Protein AF-A0A2V6KS85-F1 (afdb_monomer_lite)

pLDDT: mean 87.97, std 11.27, range [49.0, 97.88]

Foldseek 3Di:
DPPVVVVLVVVLVVLVVQLVVCVVVPPVVSNVVSVVVNVVSVQVVQVVCVVVVHHHPVVVVVVVVV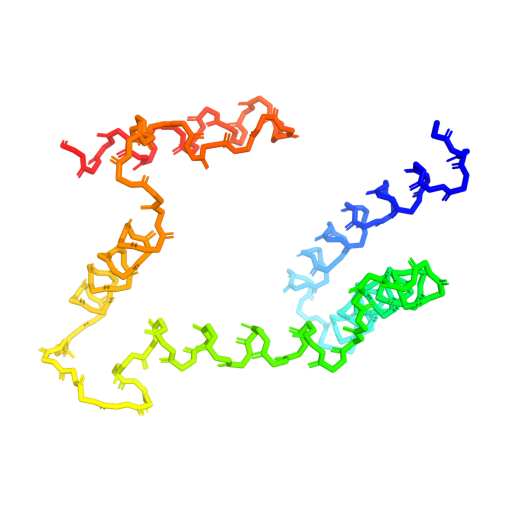LVCQLCCVVNHDDPQPDPVSSVVSSVVSVCVPDDVPQDQLNPQDPPDDPVVSVVVVVVSVVVD

Radius of gyration: 17.97 Å; chains: 1; bounding box: 39×32×45 Å

Structure (mmCIF, N/CA/C/O backbone):
data_AF-A0A2V6KS85-F1
#
_entry.id   AF-A0A2V6KS85-F1
#
loop_
_atom_site.group_PDB
_atom_site.id
_atom_site.type_symbol
_atom_site.label_atom_id
_atom_site.label_alt_id
_atom_site.label_comp_id
_atom_site.label_asym_id
_atom_site.label_entity_id
_atom_site.label_seq_id
_atom_site.pdbx_PDB_ins_code
_atom_site.Cartn_x
_atom_site.Cartn_y
_atom_site.Cartn_z
_atom_site.occupancy
_atom_site.B_iso_or_equiv
_atom_site.auth_seq_id
_atom_site.auth_comp_id
_atom_site.auth_asym_id
_atom_site.auth_atom_id
_atom_site.pdbx_PDB_model_num
ATOM 1 N N . MET A 1 1 ? -12.138 16.556 14.267 1.00 49.00 1 MET A N 1
ATOM 2 C CA . MET A 1 1 ? -11.567 15.203 14.104 1.00 49.00 1 MET A CA 1
ATOM 3 C C . MET A 1 1 ? -11.322 14.674 15.498 1.00 49.00 1 MET A C 1
ATOM 5 O O . MET A 1 1 ? -10.641 15.350 16.254 1.00 49.00 1 MET A O 1
ATOM 9 N N . ASP A 1 2 ? -11.947 13.558 15.853 1.00 50.59 2 ASP A N 1
ATOM 10 C CA . ASP A 1 2 ? -11.705 12.856 17.118 1.00 50.59 2 ASP A CA 1
ATOM 11 C C . ASP A 1 2 ? -10.205 12.514 17.257 1.00 50.59 2 ASP A C 1
ATOM 13 O O . ASP A 1 2 ? -9.592 12.044 16.292 1.00 50.59 2 ASP A O 1
ATOM 17 N N . GLN A 1 3 ? -9.621 12.778 18.434 1.00 49.44 3 GLN A N 1
ATOM 18 C CA . GLN A 1 3 ? -8.216 12.495 18.762 1.00 49.44 3 GLN A CA 1
ATOM 19 C C . GLN A 1 3 ? -7.836 11.033 18.467 1.00 49.44 3 GLN A C 1
ATOM 21 O O . GLN A 1 3 ? -6.736 10.779 17.981 1.00 49.44 3 GLN A O 1
ATOM 26 N N . SER A 1 4 ? -8.775 10.095 18.635 1.00 60.19 4 SER A N 1
ATOM 27 C CA . SER A 1 4 ? -8.607 8.664 18.338 1.00 60.19 4 SER A CA 1
ATOM 28 C C . SER A 1 4 ? -8.298 8.388 16.859 1.00 60.19 4 SER A C 1
ATOM 30 O O . SER A 1 4 ? -7.554 7.471 16.518 1.00 60.19 4 SER A O 1
ATOM 32 N N . THR A 1 5 ? -8.841 9.197 15.944 1.00 60.34 5 THR A N 1
ATOM 33 C CA . THR A 1 5 ? -8.644 9.006 14.497 1.00 60.34 5 THR A CA 1
ATOM 34 C C . THR A 1 5 ? -7.308 9.575 14.017 1.00 60.34 5 THR A C 1
ATOM 36 O O . THR A 1 5 ? -6.700 9.011 13.112 1.00 60.34 5 THR A O 1
ATOM 39 N N . GLY A 1 6 ? -6.828 10.665 14.625 1.00 63.75 6 GLY A N 1
ATOM 40 C CA . GLY A 1 6 ? -5.525 11.252 14.292 1.00 63.75 6 GLY A CA 1
ATOM 41 C C . GLY A 1 6 ? -4.351 10.352 14.681 1.00 63.75 6 GLY A C 1
ATOM 42 O O . GLY A 1 6 ? -3.403 10.214 13.910 1.00 63.75 6 GLY A O 1
ATOM 43 N N . ASP A 1 7 ? -4.446 9.690 15.835 1.00 73.94 7 ASP A N 1
ATOM 44 C CA . ASP A 1 7 ? -3.381 8.822 16.346 1.00 73.94 7 ASP A CA 1
ATOM 45 C C . ASP A 1 7 ? -3.180 7.562 15.482 1.00 73.94 7 ASP A C 1
ATOM 47 O O . ASP A 1 7 ? -2.054 7.165 15.187 1.00 73.94 7 ASP A O 1
ATOM 51 N N . ARG A 1 8 ? -4.266 7.002 14.931 1.00 78.31 8 ARG A N 1
ATOM 52 C CA . ARG A 1 8 ? -4.196 5.852 14.010 1.00 78.31 8 ARG A CA 1
ATOM 53 C C . ARG A 1 8 ? -3.456 6.154 12.705 1.00 78.31 8 ARG A C 1
ATOM 55 O O . ARG A 1 8 ? -2.757 5.288 12.184 1.00 78.31 8 ARG A O 1
ATOM 62 N N . PHE A 1 9 ? -3.576 7.374 12.175 1.00 83.00 9 PHE A N 1
ATOM 63 C CA . PHE A 1 9 ? -2.828 7.771 10.977 1.00 83.00 9 PHE A CA 1
ATOM 64 C C . PHE A 1 9 ? -1.337 7.962 11.252 1.00 83.00 9 PHE A C 1
ATOM 66 O O . PHE A 1 9 ? -0.527 7.707 10.363 1.00 83.00 9 PHE A O 1
ATOM 73 N N . ARG A 1 10 ? -0.968 8.384 12.467 1.00 87.62 10 ARG A N 1
ATOM 74 C CA . ARG A 1 10 ? 0.431 8.421 12.901 1.00 87.62 10 ARG A CA 1
ATOM 75 C C . ARG A 1 10 ? 1.001 7.007 12.982 1.00 87.62 10 ARG A C 1
ATOM 77 O O . ARG A 1 10 ? 2.036 6.759 12.370 1.00 87.62 10 ARG A O 1
ATOM 84 N N . LYS A 1 11 ? 0.287 6.079 13.631 1.00 91.56 11 LYS A N 1
ATOM 85 C CA . LYS A 1 11 ? 0.737 4.686 13.755 1.00 91.56 11 LYS A CA 1
ATOM 86 C C . LYS A 1 11 ? 0.905 4.011 12.391 1.00 91.56 11 LYS A C 1
ATOM 88 O O . LYS A 1 11 ? 1.921 3.383 12.167 1.00 91.56 11 LYS A O 1
ATOM 93 N N . LEU A 1 12 ? 0.020 4.266 11.417 1.00 92.31 12 LEU A N 1
ATOM 94 C CA . LEU A 1 12 ? 0.199 3.788 10.030 1.00 92.31 12 LEU A CA 1
ATOM 95 C C . LEU A 1 12 ? 1.542 4.194 9.400 1.00 92.31 12 LEU A C 1
ATOM 97 O O . LEU A 1 12 ? 2.089 3.454 8.585 1.00 92.31 12 LEU A O 1
ATOM 101 N N . ILE A 1 13 ? 2.039 5.392 9.715 1.00 92.00 13 ILE A N 1
ATOM 102 C CA . ILE A 1 13 ? 3.337 5.855 9.218 1.00 92.00 13 ILE A CA 1
ATOM 103 C C . ILE A 1 13 ? 4.463 5.143 9.969 1.00 92.00 13 ILE A C 1
ATOM 105 O O . ILE A 1 13 ? 5.411 4.713 9.322 1.00 92.00 13 ILE A O 1
ATOM 109 N N . GLU A 1 14 ? 4.352 5.016 11.293 1.00 93.25 14 GLU A N 1
ATOM 110 C CA . GLU A 1 14 ? 5.317 4.294 12.135 1.00 93.25 14 GLU A CA 1
ATOM 111 C C . GLU A 1 14 ? 5.483 2.839 11.664 1.00 93.25 14 GLU A C 1
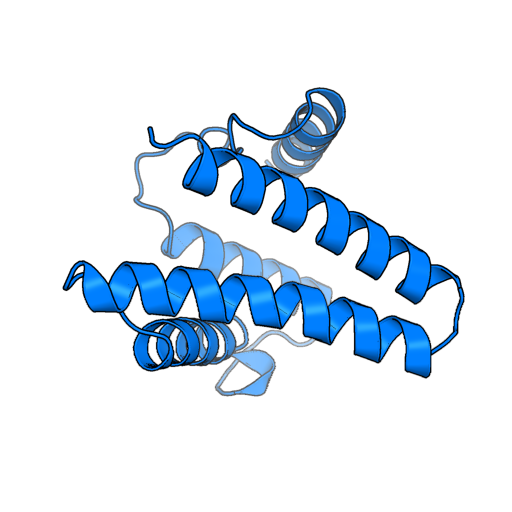ATOM 113 O O . GLU A 1 14 ? 6.592 2.476 11.279 1.00 93.25 14 GLU A O 1
ATOM 118 N N . GLU A 1 15 ? 4.388 2.085 11.511 1.00 94.25 15 GLU A N 1
ATOM 119 C CA . GLU A 1 15 ? 4.406 0.703 10.995 1.00 94.25 15 GLU A CA 1
ATOM 120 C C . GLU A 1 15 ? 5.065 0.611 9.610 1.00 94.25 15 GLU A C 1
ATOM 122 O O . GLU A 1 15 ? 5.842 -0.289 9.310 1.00 94.25 15 GLU A O 1
ATOM 127 N N . ALA A 1 16 ? 4.805 1.578 8.720 1.00 94.62 16 ALA A N 1
ATOM 128 C CA . ALA A 1 16 ? 5.426 1.581 7.395 1.00 94.62 16 ALA A CA 1
ATOM 129 C C . ALA A 1 16 ? 6.959 1.753 7.458 1.00 94.62 16 ALA A C 1
ATOM 131 O O . ALA A 1 16 ? 7.678 1.247 6.585 1.00 94.62 16 ALA A O 1
ATOM 132 N N . TYR A 1 17 ? 7.469 2.471 8.465 1.00 94.69 17 TYR A N 1
ATOM 133 C CA . TYR A 1 17 ? 8.904 2.552 8.731 1.00 94.69 17 TYR A CA 1
ATOM 134 C C . TYR A 1 17 ? 9.434 1.261 9.360 1.00 94.69 17 TYR A C 1
ATOM 136 O O . TYR A 1 17 ? 10.477 0.789 8.911 1.00 94.69 17 TYR A O 1
ATOM 144 N N . GLU A 1 18 ? 8.717 0.658 10.308 1.00 95.19 18 GLU A N 1
ATOM 145 C CA . GLU A 1 18 ? 9.102 -0.607 10.955 1.00 95.19 18 GLU A CA 1
ATOM 146 C C . GLU A 1 18 ? 9.192 -1.756 9.930 1.00 95.19 18 GLU A C 1
ATOM 148 O O . GLU A 1 18 ? 10.239 -2.397 9.808 1.00 95.19 18 GLU A O 1
ATOM 153 N N . VAL A 1 19 ? 8.209 -1.879 9.028 1.00 96.38 19 VAL A N 1
ATOM 154 C CA . VAL A 1 19 ? 8.248 -2.777 7.854 1.00 96.38 19 VAL A CA 1
ATOM 155 C C . VAL A 1 19 ? 9.501 -2.552 6.997 1.00 96.38 19 VAL A C 1
ATOM 157 O O . VAL A 1 19 ? 10.133 -3.503 6.528 1.00 96.38 19 VAL A O 1
ATOM 160 N N . THR A 1 20 ? 9.874 -1.290 6.762 1.00 94.31 20 THR A N 1
ATOM 161 C CA . THR A 1 20 ? 11.048 -0.948 5.940 1.00 94.31 20 THR A CA 1
ATOM 162 C C . THR A 1 20 ? 12.352 -1.361 6.624 1.00 94.31 20 THR A C 1
ATOM 164 O O . THR A 1 20 ? 13.266 -1.854 5.957 1.00 94.31 20 THR A O 1
ATOM 167 N N . GLU A 1 21 ? 12.450 -1.174 7.938 1.00 94.25 21 GLU A N 1
ATOM 168 C CA . GLU A 1 21 ? 13.610 -1.588 8.726 1.00 94.25 21 GLU A CA 1
ATOM 169 C C . GLU A 1 21 ? 13.705 -3.117 8.817 1.00 94.25 21 GLU A C 1
ATOM 171 O O . GLU A 1 21 ? 14.773 -3.683 8.561 1.00 94.25 21 GLU A O 1
ATOM 176 N N . ALA A 1 22 ? 12.58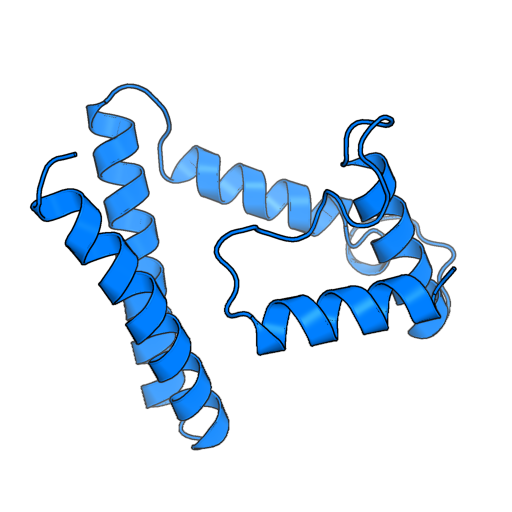8 -3.812 9.044 1.00 94.25 22 ALA A N 1
ATOM 177 C CA . ALA A 1 22 ? 12.543 -5.271 9.072 1.00 94.25 22 ALA A CA 1
ATOM 178 C C . ALA A 1 22 ? 12.946 -5.901 7.726 1.00 94.25 22 ALA A C 1
ATOM 180 O O . ALA A 1 22 ? 13.743 -6.844 7.699 1.00 94.25 22 ALA A O 1
ATOM 181 N N . ALA A 1 23 ? 12.506 -5.324 6.601 1.00 93.12 23 ALA A N 1
ATOM 182 C CA . ALA A 1 23 ? 12.915 -5.764 5.264 1.00 93.12 23 ALA A CA 1
ATOM 183 C C . ALA A 1 23 ? 14.437 -5.662 5.041 1.00 93.12 23 ALA A C 1
ATOM 185 O O . ALA A 1 23 ? 15.033 -6.480 4.336 1.00 93.12 23 ALA A O 1
ATOM 186 N N . ARG A 1 24 ? 15.094 -4.660 5.641 1.00 93.81 24 ARG A N 1
ATOM 187 C CA . ARG A 1 24 ? 16.552 -4.461 5.546 1.00 93.81 24 ARG A CA 1
ATOM 188 C C . ARG A 1 24 ? 17.333 -5.387 6.469 1.00 93.81 24 ARG A C 1
ATOM 190 O O . ARG A 1 24 ? 18.447 -5.778 6.122 1.00 93.81 24 ARG A O 1
ATOM 197 N N . ALA A 1 25 ? 16.750 -5.751 7.607 1.00 92.38 25 ALA A N 1
ATOM 198 C CA . ALA A 1 25 ? 17.363 -6.623 8.603 1.00 92.38 25 ALA A CA 1
ATOM 199 C C . ALA A 1 25 ? 17.498 -8.092 8.150 1.00 92.38 25 ALA A C 1
ATOM 201 O O . ALA A 1 25 ? 18.174 -8.865 8.825 1.00 92.38 25 ALA A O 1
ATOM 202 N N . LYS A 1 26 ? 16.898 -8.482 7.010 1.00 88.19 26 LYS A N 1
ATOM 203 C CA . LYS A 1 26 ? 16.888 -9.863 6.475 1.00 88.19 26 LYS A CA 1
ATOM 204 C C . LYS A 1 26 ? 16.367 -10.900 7.481 1.00 88.19 26 LYS A C 1
ATOM 206 O O . LYS A 1 26 ? 16.820 -12.043 7.495 1.00 88.19 26 LYS A O 1
ATOM 211 N N . ASN A 1 27 ? 15.435 -10.483 8.333 1.00 92.69 27 ASN A N 1
ATOM 212 C CA . ASN A 1 27 ? 14.725 -11.352 9.258 1.00 92.69 27 ASN A CA 1
ATOM 213 C C . ASN A 1 27 ? 13.285 -11.507 8.766 1.00 92.69 27 ASN A C 1
ATOM 215 O O . ASN A 1 27 ? 12.446 -10.642 9.013 1.00 92.69 27 ASN A O 1
ATOM 219 N N . ASP A 1 28 ? 13.013 -12.610 8.073 1.00 95.44 28 ASP A N 1
ATOM 220 C CA . ASP A 1 28 ? 11.710 -12.850 7.447 1.00 95.44 28 ASP A CA 1
ATOM 221 C C . ASP A 1 28 ? 10.577 -12.994 8.472 1.00 95.44 28 ASP A C 1
ATOM 223 O O . ASP A 1 28 ? 9.447 -12.606 8.185 1.00 95.44 28 ASP A O 1
ATOM 227 N N . ALA A 1 29 ? 10.867 -13.502 9.676 1.00 96.06 29 ALA A N 1
ATOM 228 C CA . ALA A 1 29 ? 9.869 -13.626 10.737 1.00 96.06 29 ALA A CA 1
ATOM 229 C C . ALA A 1 29 ? 9.413 -12.245 11.223 1.00 96.06 29 ALA A C 1
ATOM 231 O O . ALA A 1 29 ? 8.218 -11.964 11.235 1.00 96.06 29 ALA A O 1
ATOM 232 N N . HIS A 1 30 ? 10.371 -11.368 11.528 1.00 95.06 30 HIS A N 1
ATOM 233 C CA . HIS A 1 30 ? 10.083 -9.991 11.929 1.00 95.06 30 HIS A CA 1
ATOM 234 C C . HIS A 1 30 ? 9.423 -9.205 10.790 1.00 95.06 30 HIS A C 1
ATOM 236 O O . HIS A 1 30 ? 8.446 -8.504 10.995 1.00 95.06 30 HIS A O 1
ATOM 242 N N . PHE A 1 31 ? 9.881 -9.378 9.547 1.00 96.81 31 PHE A N 1
ATOM 243 C CA . PHE A 1 31 ? 9.243 -8.728 8.402 1.00 96.81 31 PHE A CA 1
ATOM 244 C C . PHE A 1 31 ? 7.784 -9.172 8.209 1.00 96.81 31 PHE A C 1
ATOM 246 O O . PHE A 1 31 ? 6.933 -8.355 7.861 1.00 96.81 31 PHE A O 1
ATOM 253 N N . CYS A 1 32 ? 7.477 -10.449 8.454 1.00 97.31 32 CYS A N 1
ATOM 254 C CA . CYS A 1 32 ? 6.109 -10.959 8.417 1.00 97.31 32 CYS A CA 1
ATOM 255 C C . CYS A 1 32 ? 5.232 -10.378 9.538 1.00 97.31 32 CYS A C 1
ATOM 257 O O . CYS A 1 32 ? 4.058 -10.106 9.291 1.00 97.31 32 CYS A O 1
ATOM 259 N N . GLU A 1 33 ? 5.782 -10.203 10.740 1.00 97.12 33 GLU A N 1
ATOM 260 C CA . GLU A 1 33 ? 5.105 -9.587 11.890 1.00 97.12 33 GLU A CA 1
ATOM 261 C C . GLU A 1 33 ? 4.704 -8.139 11.578 1.00 97.12 33 GLU A C 1
ATOM 263 O O . GLU A 1 33 ? 3.518 -7.818 11.580 1.00 97.12 33 GLU A O 1
ATOM 268 N N . GLU A 1 34 ? 5.660 -7.324 11.134 1.00 97.44 34 GLU A N 1
ATOM 269 C CA . GLU A 1 34 ? 5.454 -5.906 10.798 1.00 97.44 34 GLU A CA 1
ATOM 270 C C . GLU A 1 34 ? 4.456 -5.705 9.641 1.00 97.44 34 GLU A C 1
ATOM 272 O O . GLU A 1 34 ? 3.622 -4.795 9.624 1.00 97.44 34 GLU A O 1
ATOM 277 N N . LEU A 1 35 ? 4.491 -6.588 8.633 1.00 97.31 35 LEU A N 1
ATOM 278 C CA . LEU A 1 35 ? 3.476 -6.589 7.571 1.00 97.31 35 LEU A CA 1
ATOM 279 C C . LEU A 1 35 ? 2.077 -6.909 8.119 1.00 97.31 35 LEU A C 1
ATOM 281 O O . LEU A 1 35 ? 1.081 -6.388 7.604 1.00 97.31 35 LEU A O 1
ATOM 285 N N . GLY A 1 36 ? 2.005 -7.773 9.131 1.00 97.38 36 GLY A N 1
ATOM 286 C CA . GLY A 1 36 ? 0.786 -8.103 9.859 1.00 97.38 36 GLY A CA 1
ATOM 287 C C . GLY A 1 36 ? 0.221 -6.901 10.608 1.00 97.38 36 GLY A C 1
ATOM 288 O O . GLY A 1 36 ? -0.971 -6.619 10.469 1.00 97.38 36 GLY A O 1
ATOM 289 N N . ASP A 1 37 ? 1.062 -6.146 11.309 1.00 96.94 37 ASP A N 1
ATOM 290 C CA . ASP A 1 37 ? 0.651 -4.957 12.064 1.00 96.94 37 ASP A CA 1
ATOM 291 C C . ASP A 1 37 ? 0.163 -3.829 11.145 1.00 96.94 37 ASP A C 1
ATOM 293 O O . ASP A 1 37 ? -0.903 -3.232 11.363 1.00 96.94 37 ASP A O 1
ATOM 297 N N . LEU A 1 38 ? 0.836 -3.625 10.009 1.00 96.31 38 LEU A N 1
ATOM 298 C CA . LEU A 1 38 ? 0.351 -2.712 8.976 1.00 96.31 38 LEU A CA 1
ATOM 299 C C . LEU A 1 38 ? -1.019 -3.150 8.420 1.00 96.31 38 LEU A C 1
ATOM 301 O O . LEU A 1 38 ? -1.908 -2.315 8.207 1.00 96.31 38 LEU A O 1
ATOM 305 N N . LEU A 1 39 ? -1.214 -4.452 8.185 1.00 96.19 39 LEU A N 1
ATOM 306 C CA . LEU A 1 39 ? -2.489 -4.996 7.710 1.00 96.19 39 LEU A CA 1
ATOM 307 C C . LEU A 1 39 ? -3.594 -4.872 8.769 1.00 96.19 39 LEU A C 1
ATOM 309 O O . LEU A 1 39 ? -4.732 -4.550 8.415 1.00 96.19 39 LEU A O 1
ATOM 313 N N . LEU A 1 40 ? -3.275 -5.061 10.051 1.00 95.75 40 LEU A N 1
ATOM 314 C CA . LEU A 1 40 ? -4.206 -4.880 11.162 1.00 95.75 40 LEU A CA 1
ATOM 315 C C . LEU A 1 40 ? -4.790 -3.465 11.151 1.00 95.75 40 LEU A C 1
ATOM 317 O O . LEU A 1 40 ? -6.011 -3.298 11.217 1.00 95.75 40 LEU A O 1
ATOM 321 N N . LEU A 1 41 ? -3.951 -2.443 10.963 1.00 94.94 41 LEU A N 1
ATOM 322 C CA . LEU A 1 41 ? -4.425 -1.064 10.844 1.00 94.94 41 LEU A CA 1
ATOM 323 C C . LEU A 1 41 ? -5.359 -0.872 9.642 1.00 94.94 41 LEU A C 1
ATOM 325 O O . LEU A 1 41 ? -6.357 -0.156 9.759 1.00 94.94 41 LEU A O 1
ATOM 329 N N . VAL A 1 42 ? -5.091 -1.507 8.497 1.00 94.94 42 VAL A N 1
ATOM 330 C CA . VAL A 1 42 ? -5.993 -1.459 7.329 1.00 94.94 42 VAL A CA 1
ATOM 331 C C . VAL A 1 42 ? -7.354 -2.072 7.662 1.00 94.94 42 VAL A C 1
ATOM 333 O O . VAL A 1 42 ? -8.384 -1.460 7.363 1.00 94.94 42 VAL A O 1
ATOM 336 N N . VAL A 1 43 ? -7.369 -3.238 8.314 1.00 95.75 43 VAL A N 1
ATOM 337 C CA . VAL A 1 43 ? -8.603 -3.915 8.742 1.00 95.75 43 VAL A CA 1
ATOM 338 C C . VAL A 1 43 ? -9.391 -3.039 9.716 1.00 95.75 43 VAL A C 1
ATOM 340 O O . VAL A 1 43 ? -10.588 -2.841 9.516 1.00 95.75 43 VAL A O 1
ATOM 343 N N . MET A 1 44 ? -8.731 -2.421 10.699 1.00 94.75 44 MET A N 1
ATOM 344 C CA . MET A 1 44 ? -9.382 -1.501 11.640 1.00 94.75 44 MET A CA 1
ATOM 345 C C . MET A 1 44 ? -10.033 -0.301 10.937 1.00 94.75 44 MET A C 1
ATOM 347 O O . MET A 1 44 ? -11.160 0.072 11.258 1.00 94.75 44 MET A O 1
ATOM 351 N N . HIS A 1 45 ? -9.362 0.311 9.956 1.00 93.94 45 HIS A N 1
ATOM 352 C CA . HIS A 1 45 ? -9.943 1.428 9.202 1.00 93.94 45 HIS A CA 1
ATOM 353 C C . HIS A 1 45 ? -11.131 0.997 8.339 1.00 93.94 45 HIS A C 1
ATOM 355 O O . HIS A 1 45 ? -12.090 1.761 8.196 1.00 93.94 45 HIS A O 1
ATOM 361 N N . ALA A 1 46 ? -11.073 -0.202 7.755 1.00 95.94 46 ALA A N 1
ATOM 362 C CA . ALA A 1 46 ? -12.189 -0.769 7.010 1.00 95.94 46 ALA A CA 1
ATOM 363 C C . ALA A 1 46 ? -13.390 -1.043 7.926 1.00 95.94 46 ALA A C 1
ATOM 365 O O . ALA A 1 46 ? -14.524 -0.801 7.522 1.00 95.94 46 ALA A O 1
ATOM 366 N N . GLU A 1 47 ? -13.146 -1.465 9.164 1.00 96.00 47 GLU A N 1
ATOM 367 C CA . GLU A 1 47 ? -14.202 -1.714 10.141 1.00 96.00 47 GLU A CA 1
ATOM 368 C C . GLU A 1 47 ? -14.887 -0.421 10.600 1.00 96.00 47 GLU A C 1
ATOM 370 O O . GLU A 1 47 ? -16.106 -0.303 10.514 1.00 96.00 47 GLU A O 1
ATOM 375 N N . ILE A 1 48 ? -14.115 0.617 10.933 1.00 93.81 48 ILE A N 1
ATOM 376 C CA . ILE A 1 48 ? -14.660 1.953 11.237 1.00 93.81 48 ILE A CA 1
ATOM 377 C C . ILE A 1 48 ? -15.469 2.499 10.045 1.00 93.81 48 ILE A C 1
ATOM 379 O O . ILE A 1 48 ? -16.514 3.132 10.204 1.00 93.81 48 ILE A O 1
ATOM 383 N N . ALA A 1 49 ? -14.996 2.271 8.814 1.00 95.62 49 ALA A N 1
ATOM 384 C CA . ALA A 1 49 ? -15.717 2.681 7.614 1.00 95.62 49 ALA A CA 1
ATOM 385 C C . ALA A 1 49 ? -17.029 1.902 7.416 1.00 95.62 49 ALA A C 1
ATOM 387 O O . ALA A 1 49 ? -17.990 2.487 6.904 1.00 95.62 49 ALA A O 1
ATOM 388 N N . ARG A 1 50 ? -17.064 0.627 7.822 1.00 97.19 50 ARG A N 1
ATOM 389 C CA . ARG A 1 50 ? -18.239 -0.249 7.769 1.00 97.19 50 ARG A CA 1
ATOM 390 C C . ARG A 1 50 ? -19.296 0.210 8.764 1.00 97.19 50 ARG A C 1
ATOM 392 O O . ARG A 1 50 ? -20.449 0.361 8.372 1.00 97.19 50 ARG A O 1
ATOM 399 N N . GLU A 1 51 ? -18.899 0.501 10.002 1.00 96.25 51 GLU A N 1
ATOM 400 C CA . GLU A 1 51 ? -19.778 1.059 11.042 1.00 96.25 51 GLU A CA 1
ATOM 401 C C . GLU A 1 51 ? -20.405 2.392 10.611 1.00 96.25 51 GLU A C 1
ATOM 403 O O . GLU A 1 51 ? -21.577 2.653 10.870 1.00 96.25 51 GLU A O 1
ATOM 408 N N . ALA A 1 52 ? -19.653 3.212 9.873 1.00 96.25 52 ALA A N 1
ATOM 409 C CA . ALA A 1 52 ? -20.139 4.461 9.293 1.00 96.25 52 ALA A CA 1
ATOM 410 C C . ALA A 1 52 ? -20.958 4.284 7.992 1.00 96.25 52 ALA A C 1
ATOM 412 O O . ALA A 1 52 ? -21.273 5.278 7.335 1.00 96.25 52 ALA A O 1
ATOM 413 N N . GLY A 1 53 ? -21.258 3.048 7.570 1.00 96.62 53 GLY A N 1
ATOM 414 C CA . GLY A 1 53 ? -22.046 2.752 6.369 1.00 96.62 53 GLY A CA 1
ATOM 415 C C . GLY A 1 53 ? -21.379 3.148 5.046 1.00 96.62 53 GLY A C 1
ATOM 416 O O . GLY A 1 53 ? -22.075 3.380 4.061 1.00 96.62 53 GLY A O 1
ATOM 417 N N . ARG A 1 54 ? -20.043 3.273 5.007 1.00 97.56 54 ARG A N 1
ATOM 418 C CA . ARG A 1 54 ? -19.309 3.751 3.820 1.00 97.56 54 ARG A CA 1
ATOM 419 C C . ARG A 1 54 ? -18.787 2.611 2.952 1.00 97.56 54 ARG A C 1
ATOM 421 O O . ARG A 1 54 ? -19.188 2.479 1.803 1.00 97.56 54 ARG A O 1
ATOM 428 N N . PHE A 1 55 ? -17.837 1.845 3.483 1.00 97.69 55 PHE A N 1
ATOM 429 C CA . PHE A 1 55 ? -17.208 0.722 2.794 1.00 97.69 55 PHE A CA 1
ATOM 430 C C . PHE A 1 55 ? -16.688 -0.306 3.796 1.00 97.69 55 PHE A C 1
ATOM 432 O O . PHE A 1 55 ? -16.531 0.021 4.967 1.00 97.69 55 PHE A O 1
ATOM 439 N N . ASN A 1 56 ? -16.391 -1.522 3.342 1.00 97.50 56 ASN A N 1
ATOM 440 C CA . ASN A 1 56 ? -15.883 -2.611 4.180 1.00 97.50 56 ASN A CA 1
ATOM 441 C C . ASN A 1 56 ? -14.578 -3.219 3.630 1.00 97.50 56 ASN A C 1
ATOM 443 O O . ASN A 1 56 ? -14.071 -2.821 2.578 1.00 97.50 56 ASN A O 1
ATOM 447 N N . ILE A 1 57 ? -14.029 -4.202 4.351 1.00 97.31 57 ILE A N 1
ATOM 448 C CA . ILE A 1 57 ? -12.776 -4.862 3.968 1.00 97.31 57 ILE A CA 1
ATOM 449 C C . ILE A 1 57 ? -12.888 -5.620 2.638 1.00 97.31 57 ILE A C 1
ATOM 451 O O . ILE A 1 57 ? -11.954 -5.590 1.843 1.00 97.31 57 ILE A O 1
ATOM 455 N N . GLU A 1 58 ? -14.037 -6.230 2.335 1.00 97.75 58 GLU A N 1
ATOM 456 C CA . GLU A 1 58 ? -14.249 -6.946 1.070 1.00 97.75 58 GLU A CA 1
ATOM 457 C C . GLU A 1 58 ? -14.128 -6.015 -0.138 1.00 97.75 58 GLU A C 1
ATOM 459 O O . GLU A 1 58 ? -13.532 -6.378 -1.152 1.00 97.75 58 GLU A O 1
ATOM 464 N N . GLN A 1 59 ? -14.659 -4.796 -0.031 1.00 97.88 59 GLN A N 1
ATOM 465 C CA . GLN A 1 59 ? -14.529 -3.783 -1.075 1.00 97.88 59 GLN A CA 1
ATOM 466 C C . GLN A 1 59 ? -13.076 -3.324 -1.233 1.00 97.88 59 GLN A C 1
ATOM 468 O O . GLN A 1 59 ? -12.606 -3.199 -2.360 1.00 97.88 59 GLN A O 1
ATOM 473 N N . VAL A 1 60 ? -12.337 -3.138 -0.132 1.00 97.44 60 VAL A N 1
ATOM 474 C CA . VAL A 1 60 ? -10.901 -2.806 -0.182 1.00 97.44 60 VAL A CA 1
ATOM 475 C C . VAL A 1 60 ? -10.107 -3.909 -0.889 1.00 97.44 60 VAL A C 1
ATOM 477 O O . VAL A 1 60 ? -9.299 -3.613 -1.771 1.00 97.44 60 VAL A O 1
ATOM 480 N N . LEU A 1 61 ? -10.353 -5.175 -0.542 1.00 97.00 61 LEU A N 1
ATOM 481 C CA . LEU A 1 61 ? -9.683 -6.323 -1.155 1.00 97.00 61 LEU A CA 1
ATOM 482 C C . LEU A 1 61 ? -10.014 -6.434 -2.645 1.00 97.00 61 LEU A C 1
ATOM 484 O O . LEU A 1 61 ? -9.104 -6.570 -3.460 1.00 97.00 61 LEU A O 1
ATOM 488 N N . ARG A 1 62 ? -11.291 -6.284 -3.015 1.00 97.56 62 ARG A N 1
ATOM 489 C CA . ARG A 1 62 ? -11.737 -6.280 -4.415 1.00 97.56 62 ARG A CA 1
ATOM 490 C C . ARG A 1 62 ? -11.036 -5.197 -5.233 1.00 97.56 62 ARG A C 1
ATOM 492 O O . ARG A 1 62 ? -10.457 -5.499 -6.272 1.00 97.56 62 ARG A O 1
ATOM 499 N N . GLU A 1 63 ? -11.011 -3.967 -4.729 1.00 96.38 63 GLU A N 1
ATOM 500 C CA . GLU A 1 63 ? -10.333 -2.830 -5.363 1.00 96.38 63 GLU A CA 1
ATOM 501 C C . GLU A 1 63 ? -8.829 -3.071 -5.556 1.00 96.38 63 GLU A C 1
ATOM 503 O O . GLU A 1 63 ? -8.239 -2.647 -6.553 1.00 96.38 63 GLU A O 1
ATOM 508 N N . VAL A 1 64 ? -8.170 -3.741 -4.605 1.00 95.81 64 VAL A N 1
ATOM 509 C CA . VAL A 1 64 ? -6.755 -4.118 -4.733 1.00 95.81 64 VAL A CA 1
ATOM 510 C C . VAL A 1 64 ? -6.575 -5.211 -5.785 1.00 95.81 64 VAL A C 1
ATOM 512 O O . VAL A 1 64 ? -5.705 -5.064 -6.646 1.00 95.81 64 VAL A O 1
ATOM 515 N N . SER A 1 65 ? -7.398 -6.260 -5.765 1.00 96.00 65 SER A N 1
ATOM 516 C CA . SER A 1 65 ? -7.339 -7.368 -6.725 1.00 96.00 65 SER A CA 1
ATOM 517 C C . SER A 1 65 ? -7.596 -6.907 -8.161 1.00 96.00 65 SER A C 1
ATOM 519 O O . SER A 1 65 ? -6.796 -7.190 -9.052 1.00 96.00 65 SER A O 1
ATOM 521 N N . GLU A 1 66 ? -8.652 -6.129 -8.398 1.00 95.50 66 GLU A N 1
ATOM 522 C CA . GLU A 1 66 ? -8.971 -5.591 -9.727 1.00 95.50 66 GLU A CA 1
ATOM 523 C C . GLU A 1 66 ? -7.856 -4.670 -10.239 1.00 95.50 66 GLU A C 1
ATOM 525 O O . GLU A 1 66 ? -7.446 -4.741 -11.400 1.00 95.50 66 GLU A O 1
ATOM 530 N N . LYS A 1 67 ? -7.293 -3.835 -9.360 1.00 93.88 67 LYS A N 1
ATOM 531 C CA . LYS A 1 67 ? -6.161 -2.956 -9.682 1.00 93.88 67 LYS A CA 1
ATOM 532 C C . LYS A 1 67 ? -4.883 -3.731 -9.982 1.00 93.88 67 LYS A C 1
ATOM 534 O O . LYS A 1 67 ? -4.116 -3.293 -10.842 1.00 93.88 67 LYS A O 1
ATOM 539 N N . LEU A 1 68 ? -4.643 -4.849 -9.297 1.00 93.81 68 LEU A N 1
ATOM 540 C CA . LEU A 1 68 ? -3.511 -5.733 -9.559 1.00 93.81 68 LEU A CA 1
ATOM 541 C C . LEU A 1 68 ? -3.614 -6.316 -10.970 1.00 93.81 68 LEU A C 1
ATOM 543 O O . LEU A 1 68 ? -2.679 -6.146 -11.750 1.00 93.81 68 LEU A O 1
ATOM 547 N N . VAL A 1 69 ? -4.761 -6.902 -11.320 1.00 94.12 69 VAL A N 1
ATOM 548 C CA . VAL A 1 69 ? -5.003 -7.477 -12.653 1.00 94.12 69 VAL A CA 1
ATOM 549 C C . VAL A 1 69 ? -4.881 -6.404 -13.734 1.00 94.12 69 VAL A C 1
ATOM 551 O O . VAL A 1 69 ? -4.097 -6.543 -14.672 1.00 94.12 69 VAL A O 1
ATOM 554 N N . ARG A 1 70 ? -5.581 -5.276 -13.563 1.00 93.31 70 ARG A N 1
ATOM 555 C CA . ARG A 1 70 ? -5.637 -4.207 -14.568 1.00 93.31 70 ARG A CA 1
ATOM 556 C C . ARG A 1 70 ? -4.284 -3.548 -14.836 1.00 93.31 70 ARG A C 1
ATOM 558 O O . ARG A 1 70 ? -4.021 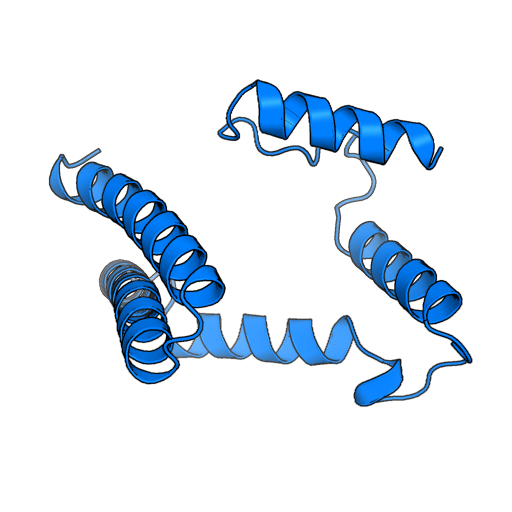-3.152 -15.965 1.00 93.31 70 ARG A O 1
ATOM 565 N N . ARG A 1 71 ? -3.417 -3.413 -13.825 1.00 92.94 71 ARG A N 1
ATOM 566 C CA . ARG A 1 71 ? -2.084 -2.800 -13.987 1.00 92.94 71 ARG A CA 1
ATOM 567 C C . ARG A 1 71 ? -1.003 -3.773 -14.457 1.00 92.94 71 ARG A C 1
ATOM 569 O O . ARG A 1 71 ? 0.076 -3.310 -14.816 1.00 92.94 71 ARG A O 1
ATOM 576 N N . HIS A 1 72 ? -1.265 -5.080 -14.474 1.00 93.88 72 HIS A N 1
ATOM 577 C CA . HIS A 1 72 ? -0.278 -6.091 -14.870 1.00 93.88 72 HIS A CA 1
ATOM 578 C C . HIS A 1 72 ? -0.812 -7.003 -15.987 1.00 93.88 72 HIS A C 1
ATOM 580 O O . HIS A 1 72 ? -0.852 -8.223 -15.822 1.00 93.88 72 HIS A O 1
ATOM 586 N N . PRO A 1 73 ? -1.181 -6.445 -17.157 1.00 93.12 73 PRO A N 1
ATOM 587 C CA . PRO A 1 73 ? -1.663 -7.248 -18.282 1.00 93.12 73 PRO A CA 1
ATOM 588 C C . PRO A 1 73 ? -0.612 -8.242 -18.798 1.00 93.12 73 PRO A C 1
ATOM 590 O O . PRO A 1 73 ? -0.975 -9.266 -19.350 1.00 93.12 73 PRO A O 1
ATOM 593 N N . HIS A 1 74 ? 0.681 -7.998 -18.569 1.00 90.44 74 HIS A N 1
ATOM 594 C CA . HIS A 1 74 ? 1.764 -8.939 -18.882 1.00 90.44 74 HIS A CA 1
ATOM 595 C C . HIS A 1 74 ? 1.794 -10.187 -17.979 1.00 90.44 74 HIS A C 1
ATOM 597 O O . HIS A 1 74 ? 2.453 -11.159 -18.328 1.00 90.44 74 HIS A O 1
ATOM 603 N N . VAL A 1 75 ? 1.110 -10.165 -16.828 1.00 92.12 75 VAL A N 1
ATOM 604 C CA . VAL A 1 75 ? 0.975 -11.324 -15.924 1.00 92.12 75 VAL A CA 1
ATOM 605 C C . VAL A 1 75 ? -0.392 -11.987 -16.086 1.00 92.12 75 VAL A C 1
ATOM 607 O O . VAL A 1 75 ? -0.483 -13.210 -16.092 1.00 92.12 75 VAL A O 1
ATOM 610 N N . PHE A 1 76 ? -1.457 -11.188 -16.206 1.00 91.88 76 PHE A N 1
ATOM 611 C CA . PHE A 1 76 ? -2.841 -11.667 -16.095 1.00 91.88 76 PHE A CA 1
ATOM 612 C C . PHE A 1 76 ? -3.653 -11.587 -17.398 1.00 91.88 76 PHE A C 1
ATOM 614 O O . PHE A 1 76 ? -4.847 -11.878 -17.382 1.00 91.88 76 PHE A O 1
ATOM 621 N N . GLY A 1 77 ? -3.056 -11.170 -18.518 1.00 88.94 77 GLY A N 1
ATOM 622 C CA . GLY A 1 77 ? -3.771 -10.977 -19.780 1.00 88.94 77 GLY A CA 1
ATOM 623 C C . GLY A 1 77 ? -2.859 -10.941 -21.007 1.00 88.94 77 GLY A C 1
ATOM 624 O O . GLY A 1 77 ? -1.809 -11.578 -21.041 1.00 88.94 77 GLY A O 1
ATOM 625 N N . ALA A 1 78 ? -3.288 -10.204 -22.034 1.00 84.25 78 ALA A N 1
ATOM 626 C CA . ALA A 1 78 ? -2.505 -9.983 -23.245 1.00 84.25 78 ALA A CA 1
ATOM 627 C C . ALA A 1 78 ? -1.635 -8.727 -23.103 1.00 84.25 78 ALA A C 1
ATOM 629 O O . ALA A 1 78 ? -2.129 -7.649 -22.763 1.00 84.25 78 ALA A O 1
ATOM 630 N N . SER A 1 79 ? -0.341 -8.853 -23.390 1.00 87.88 79 SER A N 1
ATOM 631 C CA . SER A 1 79 ? 0.584 -7.725 -23.441 1.00 87.88 79 SER A CA 1
ATOM 632 C C . SER A 1 79 ? 1.646 -7.940 -24.509 1.00 87.88 79 SER A C 1
ATOM 634 O O . SER A 1 79 ? 2.226 -9.017 -24.608 1.00 87.88 79 SER A O 1
ATOM 636 N N . ASP A 1 80 ? 1.947 -6.876 -25.250 1.00 86.06 80 ASP A N 1
ATOM 637 C CA . ASP A 1 80 ? 3.059 -6.831 -26.201 1.00 86.06 80 ASP A CA 1
ATOM 638 C C . ASP A 1 80 ? 4.389 -6.426 -25.539 1.00 86.06 80 ASP A C 1
ATOM 640 O O . ASP A 1 80 ? 5.405 -6.268 -26.219 1.00 86.06 80 ASP A O 1
ATOM 644 N N . ALA A 1 81 ? 4.412 -6.225 -24.216 1.00 87.38 81 ALA A N 1
ATOM 645 C CA . ALA A 1 81 ? 5.619 -5.862 -23.485 1.00 87.38 81 ALA A CA 1
ATOM 646 C C . ALA A 1 81 ? 6.569 -7.064 -23.370 1.00 87.38 81 ALA A C 1
ATOM 648 O O . ALA A 1 81 ? 6.294 -8.021 -22.652 1.00 87.38 81 ALA A O 1
ATOM 649 N N . ARG A 1 82 ? 7.707 -7.003 -24.072 1.00 86.69 82 ARG A N 1
ATOM 650 C CA . ARG A 1 82 ? 8.671 -8.117 -24.169 1.00 86.69 82 ARG A CA 1
ATOM 651 C C . ARG A 1 82 ? 9.849 -8.028 -23.201 1.00 86.69 82 ARG A C 1
ATOM 653 O O . ARG A 1 82 ? 10.612 -8.980 -23.087 1.00 86.69 82 ARG A O 1
ATOM 660 N N . ASP A 1 83 ? 10.007 -6.898 -22.521 1.00 91.94 83 ASP A N 1
ATOM 661 C CA . ASP A 1 83 ? 11.074 -6.668 -21.552 1.00 91.94 83 ASP A CA 1
ATOM 662 C C . ASP A 1 83 ? 10.591 -5.803 -20.377 1.00 91.94 83 ASP A C 1
ATOM 664 O O . ASP A 1 83 ? 9.504 -5.216 -20.400 1.00 91.94 83 ASP A O 1
ATOM 668 N N . ALA A 1 84 ? 11.417 -5.717 -19.332 1.00 88.69 84 ALA A N 1
ATOM 669 C CA . ALA A 1 84 ? 11.103 -4.958 -18.124 1.00 88.69 84 ALA A CA 1
ATOM 670 C C . ALA A 1 84 ? 10.873 -3.457 -18.394 1.00 88.69 84 ALA A C 1
ATOM 672 O O . ALA A 1 84 ? 10.057 -2.823 -17.721 1.00 88.69 84 ALA A O 1
ATOM 673 N N . GLY A 1 85 ? 11.556 -2.880 -19.388 1.00 90.12 85 GLY A N 1
ATOM 674 C CA . GLY A 1 85 ? 11.388 -1.480 -19.771 1.00 90.12 85 GLY A CA 1
ATOM 675 C C . GLY A 1 85 ? 10.035 -1.224 -20.438 1.00 90.12 85 GLY A C 1
ATOM 676 O O . GLY A 1 85 ? 9.354 -0.249 -20.113 1.00 90.12 85 GLY A O 1
ATOM 677 N N . ALA A 1 86 ? 9.613 -2.116 -21.332 1.00 89.75 86 ALA A N 1
ATOM 678 C CA . ALA A 1 86 ? 8.307 -2.093 -21.974 1.00 89.75 86 ALA A CA 1
ATOM 679 C C . ALA A 1 86 ? 7.179 -2.304 -20.953 1.00 89.75 86 ALA A C 1
ATOM 681 O O . ALA A 1 86 ? 6.186 -1.573 -20.987 1.00 89.75 86 ALA A O 1
ATOM 682 N N . VAL A 1 87 ? 7.360 -3.223 -19.995 1.00 91.56 87 VAL A N 1
ATOM 683 C CA . VAL A 1 87 ? 6.415 -3.445 -18.888 1.00 91.56 87 VAL A CA 1
ATOM 684 C C . VAL A 1 87 ? 6.248 -2.174 -18.054 1.00 91.56 87 VAL A C 1
ATOM 686 O O . VAL A 1 87 ? 5.120 -1.762 -17.777 1.00 91.56 87 VAL A O 1
ATOM 689 N N . LEU A 1 88 ? 7.352 -1.508 -17.700 1.00 87.56 88 LEU A N 1
ATOM 690 C CA . LEU A 1 88 ? 7.307 -0.267 -16.929 1.00 87.56 88 LEU A CA 1
ATOM 691 C C . LEU A 1 88 ? 6.575 0.850 -17.689 1.00 87.56 88 LEU A C 1
ATOM 693 O O . LEU A 1 88 ? 5.706 1.511 -17.119 1.00 87.56 88 LEU A O 1
ATOM 697 N N . LYS A 1 89 ? 6.865 1.032 -18.985 1.00 87.81 89 LYS A N 1
ATOM 698 C CA . LYS A 1 89 ? 6.173 2.020 -19.833 1.00 87.81 89 LYS A CA 1
ATOM 699 C C . LYS A 1 89 ? 4.670 1.750 -19.919 1.00 87.81 89 LYS A C 1
ATOM 701 O O . LYS A 1 89 ? 3.877 2.683 -19.780 1.00 87.81 89 LYS A O 1
ATOM 706 N N . GLN A 1 90 ? 4.276 0.490 -20.111 1.00 90.06 90 GLN A N 1
ATOM 707 C CA . GLN A 1 90 ? 2.870 0.088 -20.161 1.00 90.06 90 GLN A CA 1
ATOM 708 C C . GLN A 1 90 ? 2.164 0.360 -18.825 1.00 90.06 90 GLN A C 1
ATOM 710 O O . GLN A 1 90 ? 1.101 0.978 -18.797 1.00 90.06 90 GLN A O 1
ATOM 715 N N . TRP A 1 91 ? 2.779 -0.025 -17.707 1.00 89.56 91 TRP A N 1
ATOM 716 C CA . TRP A 1 91 ? 2.241 0.223 -16.368 1.00 89.56 91 TRP A CA 1
ATOM 717 C C . TRP A 1 91 ? 2.054 1.719 -16.074 1.00 89.56 91 TRP A C 1
ATOM 719 O O . TRP A 1 91 ? 1.060 2.129 -15.468 1.00 89.56 91 TRP A O 1
ATOM 729 N N . GLU A 1 92 ? 2.983 2.563 -16.529 1.00 85.19 92 GLU A N 1
ATOM 730 C CA . GLU A 1 92 ? 2.871 4.017 -16.401 1.00 85.19 92 GLU A CA 1
ATOM 731 C C . GLU A 1 92 ? 1.770 4.616 -17.279 1.00 85.19 92 GLU A C 1
ATOM 733 O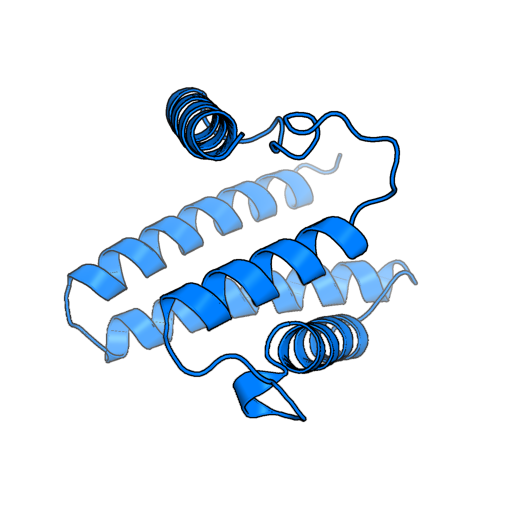 O . GLU A 1 92 ? 1.102 5.556 -16.841 1.00 85.19 92 GLU A O 1
ATOM 738 N N . ALA A 1 93 ? 1.556 4.090 -18.489 1.00 87.12 93 ALA A N 1
ATOM 739 C CA . ALA A 1 93 ? 0.446 4.489 -19.355 1.00 87.12 93 ALA A CA 1
ATOM 740 C C . ALA A 1 93 ? -0.909 4.177 -18.702 1.00 87.12 93 ALA A C 1
ATOM 742 O O . ALA A 1 93 ? -1.703 5.096 -18.502 1.00 87.12 93 ALA A O 1
ATOM 743 N N . ILE A 1 94 ? -1.098 2.946 -18.213 1.00 89.56 94 ILE A N 1
ATOM 744 C CA . ILE A 1 94 ? -2.317 2.532 -17.495 1.00 89.56 94 ILE A CA 1
ATOM 745 C C . ILE A 1 94 ? -2.567 3.441 -16.281 1.00 89.56 94 ILE A C 1
ATOM 747 O O . ILE A 1 94 ? -3.678 3.913 -16.045 1.00 89.56 94 ILE A O 1
ATOM 751 N N . LYS A 1 95 ? -1.520 3.768 -15.511 1.00 85.50 95 LYS A N 1
ATOM 752 C CA . LYS A 1 95 ? -1.628 4.699 -14.373 1.00 85.50 95 LYS A CA 1
ATOM 753 C C . LYS A 1 95 ? -1.986 6.135 -14.756 1.00 85.50 95 LYS A C 1
ATOM 755 O O . LYS A 1 95 ? -2.452 6.877 -13.886 1.00 85.50 95 LYS A O 1
ATOM 760 N N . ARG A 1 96 ? -1.678 6.573 -15.978 1.00 81.94 96 ARG A N 1
ATOM 761 C CA . ARG A 1 96 ? -2.069 7.898 -16.476 1.00 81.94 96 ARG A CA 1
ATOM 762 C C . ARG A 1 96 ? -3.537 7.906 -16.876 1.00 81.94 96 ARG A C 1
ATOM 764 O O . ARG A 1 96 ? -4.225 8.833 -16.478 1.00 81.94 96 ARG A O 1
ATOM 771 N N . GLU A 1 97 ? -4.006 6.865 -17.555 1.00 84.94 97 GLU A N 1
ATOM 772 C CA . GLU A 1 97 ? -5.411 6.712 -17.961 1.00 84.94 97 GLU A CA 1
ATOM 773 C C . GLU A 1 97 ? -6.370 6.648 -16.761 1.00 84.94 97 GLU A C 1
ATOM 775 O O . GLU A 1 97 ? -7.464 7.199 -16.804 1.00 84.94 97 GLU A O 1
ATOM 780 N N . GLU A 1 98 ? -5.940 6.050 -15.645 1.00 82.81 98 GLU A N 1
ATOM 781 C CA . GLU A 1 98 ? -6.705 6.036 -14.386 1.00 82.81 98 GLU A CA 1
ATOM 782 C C . GLU A 1 98 ? -6.920 7.419 -13.754 1.00 82.81 98 GLU A C 1
ATOM 784 O O . GLU A 1 98 ? -7.808 7.596 -12.915 1.00 82.81 98 GLU A O 1
ATOM 789 N N . LYS A 1 99 ? -6.058 8.391 -14.061 1.00 74.06 99 LYS A N 1
ATOM 790 C CA . LYS A 1 99 ? -6.156 9.737 -13.497 1.00 74.06 99 LYS A CA 1
ATOM 791 C C . LYS A 1 99 ? -7.044 10.573 -14.410 1.00 74.06 99 LYS A C 1
ATOM 793 O O . LYS A 1 99 ? -6.827 10.602 -15.614 1.00 74.06 99 LYS A O 1
ATOM 798 N N . LYS A 1 100 ? -8.017 11.294 -13.835 1.00 62.81 100 LYS A N 1
ATOM 799 C CA . LYS A 1 100 ? -8.853 12.247 -14.589 1.00 62.81 100 LYS A CA 1
ATOM 800 C C . LYS A 1 100 ? -7.963 13.177 -15.430 1.00 62.81 100 LYS A C 1
ATOM 802 O O . LYS A 1 100 ? -6.982 13.713 -14.909 1.00 62.81 100 LYS A O 1
ATOM 807 N N . ALA A 1 101 ? -8.336 13.352 -16.700 1.00 56.44 101 ALA A N 1
ATOM 808 C CA . ALA A 1 101 ? -7.533 13.961 -17.765 1.00 56.44 101 ALA A CA 1
ATOM 809 C C . ALA A 1 101 ? -6.996 15.381 -17.469 1.00 56.44 101 ALA A C 1
ATOM 811 O O . ALA A 1 101 ? -5.982 15.769 -18.039 1.00 56.44 101 ALA A O 1
ATOM 812 N N . ASP A 1 102 ? -7.594 16.117 -16.526 1.00 52.47 102 ASP A N 1
ATOM 813 C CA . ASP A 1 102 ? -7.309 17.546 -16.306 1.00 52.47 102 ASP A CA 1
ATOM 814 C C . ASP A 1 102 ? -6.330 17.870 -15.165 1.00 52.47 102 ASP A C 1
ATOM 816 O O . ASP A 1 102 ? -6.133 19.034 -14.811 1.00 52.47 102 ASP A O 1
ATOM 820 N N . SER A 1 103 ? -5.689 16.877 -14.541 1.00 60.59 103 SER A N 1
ATOM 821 C CA . SER A 1 103 ? -4.705 17.173 -13.490 1.00 60.59 103 SER A CA 1
ATOM 822 C C . SER A 1 103 ? -3.308 17.380 -14.089 1.00 60.59 103 SER A C 1
ATOM 824 O O . SER A 1 103 ? -2.745 16.451 -14.669 1.00 60.59 103 SER A O 1
ATOM 826 N N . HIS A 1 104 ? -2.724 18.575 -13.907 1.00 68.56 104 HIS A N 1
ATOM 827 C CA . HIS A 1 104 ? -1.323 18.880 -14.242 1.00 68.56 104 HIS A CA 1
ATOM 828 C C . HIS A 1 104 ? -0.393 17.719 -13.832 1.00 68.56 104 HIS A C 1
ATOM 830 O O . HIS A 1 104 ? -0.588 17.097 -12.787 1.00 68.56 104 HIS A O 1
ATOM 836 N N . TYR A 1 105 ? 0.656 17.418 -14.599 1.00 70.88 105 TYR A N 1
ATOM 837 C CA . TYR A 1 105 ? 1.478 16.210 -14.403 1.00 70.88 105 TYR A CA 1
ATOM 838 C C . TYR A 1 105 ? 2.065 16.059 -12.973 1.00 70.88 105 TYR A C 1
ATOM 840 O O . TYR A 1 105 ? 2.195 14.944 -12.434 1.00 70.88 105 TYR A O 1
ATOM 848 N N . LEU A 1 106 ? 2.329 17.189 -12.303 1.00 76.88 106 LEU A N 1
ATOM 849 C CA . LEU A 1 106 ? 2.744 17.267 -10.891 1.00 76.88 106 LEU A CA 1
ATOM 850 C C . LEU A 1 106 ? 1.591 17.327 -9.869 1.00 76.88 106 LEU A C 1
ATOM 852 O O . LEU A 1 106 ? 1.828 17.080 -8.689 1.00 76.88 106 LEU A O 1
ATOM 856 N N . ALA A 1 107 ? 0.348 17.589 -10.282 1.00 74.31 107 ALA A N 1
ATOM 857 C CA . ALA A 1 107 ? -0.825 17.640 -9.398 1.00 74.31 107 ALA A CA 1
ATOM 858 C C . ALA A 1 107 ? -1.095 16.302 -8.690 1.00 74.31 107 ALA A C 1
ATOM 860 O O . ALA A 1 107 ? -1.689 16.269 -7.619 1.00 74.31 107 ALA A O 1
ATOM 861 N N . SER A 1 108 ? -0.589 15.197 -9.245 1.00 74.31 108 SER A N 1
ATOM 862 C CA . SER A 1 108 ? -0.668 13.870 -8.623 1.00 74.31 108 SER A CA 1
ATOM 863 C C . SER A 1 108 ? 0.340 13.615 -7.489 1.00 74.31 108 SER A C 1
ATOM 865 O O . SER A 1 108 ? 0.437 12.484 -7.009 1.00 74.31 108 SER A O 1
ATOM 867 N N . LEU A 1 109 ? 1.121 14.618 -7.070 1.00 80.88 109 LEU A N 1
ATOM 868 C CA . LEU A 1 109 ? 1.992 14.523 -5.896 1.00 80.88 109 LEU A CA 1
ATOM 869 C C . LEU A 1 109 ? 1.174 14.726 -4.609 1.00 80.88 109 LEU A C 1
ATOM 871 O O . LEU A 1 109 ? 0.590 15.798 -4.439 1.00 80.88 109 LEU A O 1
ATOM 875 N N . PRO A 1 110 ? 1.152 13.751 -3.679 1.0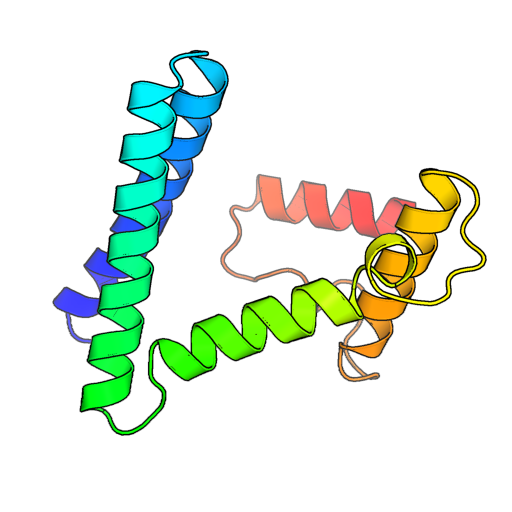0 82.94 110 PRO A N 1
ATOM 876 C CA . PRO A 1 110 ? 0.461 13.931 -2.409 1.00 82.94 110 PRO A CA 1
ATOM 877 C C . PRO A 1 110 ? 1.027 15.128 -1.637 1.00 82.94 110 PRO A C 1
ATOM 879 O O . PRO A 1 110 ? 2.240 15.241 -1.448 1.00 82.94 110 PRO A O 1
ATOM 882 N N . LYS A 1 111 ? 0.139 16.014 -1.174 1.00 84.69 111 LYS A N 1
ATOM 883 C CA . LYS A 1 111 ? 0.516 17.211 -0.404 1.00 84.69 111 LYS A CA 1
ATOM 884 C C . LYS A 1 111 ? 1.130 16.865 0.955 1.00 84.69 111 LYS A C 1
ATOM 886 O O . LYS A 1 111 ? 1.968 17.619 1.427 1.00 84.69 111 LYS A O 1
ATOM 891 N N . ALA A 1 112 ? 0.731 15.729 1.529 1.00 86.06 112 ALA A N 1
ATOM 892 C CA . ALA A 1 112 ? 1.183 15.241 2.829 1.00 86.06 112 ALA A CA 1
ATOM 893 C C . ALA A 1 112 ? 2.567 14.563 2.805 1.00 86.06 112 ALA A C 1
ATOM 895 O O . ALA A 1 112 ? 3.062 14.175 3.856 1.00 86.06 112 ALA A O 1
ATOM 896 N N . LEU A 1 113 ? 3.197 14.389 1.633 1.00 86.56 113 LEU A N 1
ATOM 897 C CA . LEU A 1 113 ? 4.550 13.828 1.583 1.00 86.56 113 LEU A CA 1
ATOM 898 C C . LEU A 1 113 ? 5.563 14.782 2.237 1.00 86.56 113 LEU A C 1
ATOM 900 O O . LEU A 1 113 ? 5.509 15.983 1.948 1.00 86.56 113 LEU A O 1
ATOM 904 N N . PRO A 1 114 ? 6.544 14.257 3.001 1.00 91.94 114 PRO A N 1
ATOM 905 C CA . PRO A 1 114 ? 7.680 15.041 3.471 1.00 91.94 114 PRO A CA 1
ATOM 906 C C . PRO A 1 114 ? 8.365 15.790 2.325 1.00 91.94 114 PRO A C 1
ATOM 908 O O . PRO A 1 114 ? 8.482 15.269 1.210 1.00 91.94 114 PRO A O 1
ATOM 911 N N . ALA A 1 115 ? 8.834 17.010 2.599 1.00 93.69 115 ALA A N 1
ATOM 912 C CA . ALA A 1 115 ? 9.305 17.946 1.576 1.00 93.69 115 ALA A CA 1
ATOM 913 C C . ALA A 1 115 ? 10.369 17.340 0.642 1.00 93.69 115 ALA A C 1
ATOM 915 O O . ALA A 1 115 ? 10.241 17.446 -0.577 1.00 93.69 115 ALA A O 1
ATOM 916 N N . LEU A 1 116 ? 11.360 16.632 1.197 1.00 94.31 116 LEU A N 1
ATOM 917 C CA . LEU A 1 116 ? 12.421 15.982 0.419 1.00 94.31 116 LEU A CA 1
ATOM 918 C C . LEU A 1 116 ? 11.892 14.851 -0.472 1.00 94.31 116 LEU A C 1
ATOM 920 O O . LEU A 1 116 ? 12.205 14.806 -1.660 1.00 94.31 116 LEU A O 1
ATOM 924 N N . MET A 1 117 ? 11.029 13.977 0.055 1.00 91.44 117 MET A N 1
ATOM 925 C CA . MET A 1 117 ? 10.413 12.903 -0.737 1.00 91.44 117 MET A CA 1
ATOM 926 C C . MET A 1 117 ? 9.545 13.470 -1.861 1.00 91.44 117 MET A C 1
ATOM 928 O O . MET A 1 117 ? 9.529 12.950 -2.980 1.00 91.44 117 MET A O 1
ATOM 932 N N . ARG A 1 118 ? 8.822 14.557 -1.575 1.00 91.12 118 ARG A N 1
ATOM 933 C CA . ARG A 1 118 ? 7.995 15.248 -2.561 1.00 91.12 118 ARG A CA 1
ATOM 934 C C . ARG A 1 118 ? 8.847 15.901 -3.650 1.00 91.12 118 ARG A C 1
ATOM 936 O O . ARG A 1 118 ? 8.495 15.761 -4.820 1.00 91.12 118 ARG A O 1
ATOM 943 N N . ALA A 1 119 ? 9.955 16.552 -3.287 1.00 92.50 119 ALA A N 1
ATOM 944 C CA . ALA A 1 119 ? 10.905 17.150 -4.224 1.00 92.50 119 ALA A CA 1
ATOM 945 C C . ALA A 1 119 ? 11.552 16.090 -5.125 1.00 92.50 119 ALA A C 1
ATOM 947 O O . ALA A 1 119 ? 11.503 16.220 -6.347 1.00 92.50 119 ALA A O 1
ATOM 948 N N . HIS A 1 120 ? 12.040 14.991 -4.543 1.00 91.81 120 HIS A N 1
ATOM 949 C CA . HIS A 1 120 ? 12.591 13.868 -5.299 1.00 91.81 120 HIS A CA 1
ATOM 950 C C . HIS A 1 120 ? 11.562 13.311 -6.294 1.00 91.81 120 HIS A C 1
ATOM 952 O O . HIS A 1 120 ? 11.834 13.184 -7.484 1.00 91.81 120 HIS A O 1
ATOM 958 N N . LYS A 1 121 ? 10.321 13.065 -5.850 1.00 86.94 121 LYS A N 1
ATOM 959 C CA . LYS A 1 121 ? 9.252 12.555 -6.724 1.00 86.94 121 LYS A CA 1
ATOM 960 C C . LYS A 1 121 ? 8.852 13.547 -7.822 1.00 86.94 121 LYS A C 1
ATOM 962 O O . LYS A 1 121 ? 8.458 13.115 -8.905 1.00 86.94 121 LYS A O 1
ATOM 967 N N . ALA A 1 122 ? 8.933 14.854 -7.562 1.00 89.06 122 ALA A N 1
ATOM 968 C CA . ALA A 1 122 ? 8.736 15.889 -8.574 1.00 89.06 122 ALA A CA 1
ATOM 969 C C . ALA A 1 122 ? 9.844 15.855 -9.636 1.00 89.06 122 ALA A C 1
ATOM 971 O O . ALA A 1 122 ? 9.531 15.841 -10.825 1.00 89.06 122 ALA A O 1
ATOM 972 N N . GLN A 1 123 ? 11.109 15.758 -9.218 1.00 90.56 123 GLN A N 1
ATOM 973 C CA . GLN A 1 123 ? 12.261 15.646 -10.117 1.00 90.56 123 GLN A CA 1
ATOM 974 C C . GLN A 1 123 ? 12.197 14.368 -10.964 1.00 90.56 123 GLN A C 1
ATOM 976 O O . GLN A 1 123 ? 12.311 14.444 -12.184 1.00 90.56 123 GLN A O 1
ATOM 981 N N . SER A 1 124 ? 11.910 13.206 -10.358 1.00 85.94 124 SER A N 1
ATOM 982 C CA . SER A 1 124 ? 11.768 11.940 -11.098 1.00 85.94 124 SER A CA 1
ATOM 983 C C . SER A 1 124 ? 10.642 11.986 -12.127 1.00 85.94 124 SER A C 1
ATOM 985 O O . SER A 1 124 ? 10.725 11.341 -13.166 1.00 85.94 124 SER A O 1
ATOM 987 N N . LYS A 1 125 ? 9.566 12.724 -11.833 1.00 83.56 125 LYS A N 1
ATOM 988 C CA . LYS A 1 125 ? 8.487 12.969 -12.788 1.00 83.56 125 LYS A CA 1
ATOM 989 C C . LYS A 1 125 ? 8.981 13.851 -13.931 1.00 83.56 125 LYS A C 1
ATOM 991 O O . LYS A 1 125 ? 8.809 13.453 -15.078 1.00 83.56 125 LYS A O 1
ATOM 996 N N . ALA A 1 126 ? 9.567 15.007 -13.622 1.00 86.25 126 ALA A N 1
ATOM 997 C CA . ALA A 1 126 ? 10.038 15.974 -14.611 1.00 86.25 126 ALA A CA 1
ATOM 998 C C . ALA A 1 126 ? 11.067 15.375 -15.583 1.00 86.25 126 ALA A C 1
ATOM 1000 O O . ALA A 1 126 ? 10.979 15.634 -16.771 1.00 86.25 126 ALA A O 1
ATOM 1001 N N . ALA A 1 127 ? 11.959 14.502 -15.107 1.00 86.12 127 ALA A N 1
ATOM 1002 C CA . ALA A 1 127 ? 12.958 13.816 -15.933 1.00 86.12 127 ALA A CA 1
ATOM 1003 C C . ALA A 1 127 ? 12.381 12.847 -16.990 1.00 86.12 127 ALA A C 1
ATOM 1005 O O . ALA A 1 127 ? 13.134 12.269 -17.766 1.00 86.12 127 ALA A O 1
ATOM 1006 N N . ARG A 1 128 ? 11.066 12.603 -16.979 1.00 73.94 128 ARG A N 1
ATOM 1007 C CA . ARG A 1 128 ? 10.371 11.680 -17.893 1.00 73.94 128 ARG A CA 1
ATOM 1008 C C . ARG A 1 128 ? 9.506 12.398 -18.930 1.00 73.94 128 ARG A C 1
ATOM 1010 O O . ARG A 1 128 ? 8.803 11.719 -19.676 1.00 73.94 128 ARG A O 1
ATOM 1017 N N . VAL A 1 129 ? 9.488 13.731 -18.896 1.00 70.12 129 VAL A N 1
ATOM 1018 C CA . VAL A 1 129 ? 8.813 14.590 -19.878 1.00 70.12 129 VAL A CA 1
ATOM 1019 C C . VAL A 1 129 ? 9.834 15.055 -20.901 1.00 70.12 129 VAL A C 1
ATOM 1021 O O . VAL A 1 129 ? 10.981 15.323 -20.481 1.00 70.12 129 VAL A O 1
#

Secondary structure (DSSP, 8-state):
--HHHHHHHHHHHHHHHHHHHHHHTT-HHHHHHHHHHHHHHHHHHHHHHHHTTS--HHHHHHHHHHHHHHH-HHHHS-----SHHHHHHHHHHHHHHTS-TTS-TTTTS-TTS-HHHHHHHHHHHHTT-

Sequence (129 aa):
MDQSTGDRFRKLIEEAYEVTEAARAKNDAHFCEELGDLLLLVVMHAEIAREAGRFNIEQVLREVSEKLVRRHPHVFGASDARDAGAVLKQWEAIKREEKKADSHYLASLPKALPALMRAHKAQSKAARV